Protein AF-A0A1X0QFI2-F1 (afdb_monomer_lite)

Sequence (125 aa):
MKRKCRFQIPFNIKCKNCKDVLPEGKRIYCFKHTSKETFHGLKIFILSIRCYGCGFYYKLITDPQFEEYKPLRGCNKVLLNLEEVLSESEISITSAKIATRIDIKIVKKAFKENKTIQQINREFL

pLDDT: mean 78.77, std 20.89, range [36.16, 97.19]

Structure (mmCIF, N/CA/C/O backbone):
data_AF-A0A1X0QFI2-F1
#
_entry.id   AF-A0A1X0QFI2-F1
#
loop_
_atom_site.group_PDB
_atom_site.id
_atom_site.type_symbol
_atom_site.label_atom_id
_atom_site.label_alt_id
_atom_site.label_comp_id
_atom_site.label_asym_id
_atom_site.label_entity_id
_atom_site.label_seq_id
_atom_site.pdbx_PDB_ins_code
_atom_site.Cartn_x
_atom_site.Cartn_y
_atom_site.Cartn_z
_atom_site.occupancy
_atom_site.B_iso_or_equiv
_atom_site.auth_seq_id
_atom_site.auth_comp_id
_atom_site.auth_asym_id
_atom_site.auth_atom_id
_atom_site.pdbx_PDB_model_num
ATOM 1 N N . MET A 1 1 ? -16.225 -6.487 5.732 1.00 74.31 1 MET A N 1
ATOM 2 C CA . MET A 1 1 ? -16.969 -6.360 4.453 1.00 74.31 1 MET A CA 1
ATOM 3 C C . MET A 1 1 ? -16.050 -5.799 3.370 1.00 74.31 1 MET A C 1
ATOM 5 O O . MET A 1 1 ? -15.308 -4.867 3.660 1.00 74.31 1 MET A O 1
ATOM 9 N N . LYS A 1 2 ? -16.052 -6.376 2.160 1.00 86.38 2 LYS A N 1
ATOM 10 C CA . LYS A 1 2 ? -15.248 -5.915 1.012 1.00 86.38 2 LYS A CA 1
ATOM 11 C C . LYS A 1 2 ? -16.118 -5.012 0.132 1.00 86.38 2 LYS A C 1
ATOM 13 O O . LYS A 1 2 ? -17.171 -5.451 -0.311 1.00 86.38 2 LYS A O 1
ATOM 18 N N . ARG A 1 3 ? -15.708 -3.764 -0.104 1.00 95.06 3 ARG A N 1
ATOM 19 C CA . ARG A 1 3 ? -16.440 -2.790 -0.936 1.00 95.06 3 ARG A CA 1
ATOM 20 C C . ARG A 1 3 ? -15.551 -2.292 -2.073 1.00 95.06 3 ARG A C 1
ATOM 22 O O . ARG A 1 3 ? -14.358 -2.084 -1.867 1.00 95.06 3 ARG A O 1
ATOM 29 N N . LYS A 1 4 ? -16.109 -2.109 -3.270 1.00 96.50 4 LYS A N 1
ATOM 30 C CA . LYS A 1 4 ? -15.400 -1.497 -4.405 1.00 96.50 4 LYS A CA 1
ATOM 31 C C . LYS A 1 4 ? -15.403 0.022 -4.226 1.00 96.50 4 LYS A C 1
ATOM 33 O O . LYS A 1 4 ? -16.442 0.588 -3.903 1.00 96.50 4 LYS A O 1
ATOM 38 N N . CYS A 1 5 ? -14.266 0.676 -4.425 1.00 96.75 5 CYS A N 1
ATOM 39 C CA . CYS A 1 5 ? -14.156 2.133 -4.364 1.00 96.75 5 CYS A CA 1
ATOM 40 C C . CYS A 1 5 ? -13.187 2.657 -5.426 1.00 96.75 5 CYS A C 1
ATOM 42 O O . CYS A 1 5 ? -12.357 1.909 -5.948 1.00 96.75 5 CYS A O 1
ATOM 44 N N . ARG A 1 6 ? -13.315 3.945 -5.754 1.00 96.81 6 ARG A N 1
ATOM 45 C CA . ARG A 1 6 ? -12.350 4.673 -6.581 1.00 96.81 6 ARG A CA 1
ATOM 46 C C . ARG A 1 6 ? -11.348 5.346 -5.645 1.00 96.81 6 ARG A C 1
ATOM 48 O O . ARG A 1 6 ? -11.761 6.015 -4.705 1.00 96.81 6 ARG A O 1
ATOM 55 N N . PHE A 1 7 ? -10.062 5.111 -5.863 1.00 95.94 7 PHE A N 1
ATOM 56 C CA . PHE A 1 7 ? -8.980 5.545 -4.981 1.00 95.94 7 PHE A CA 1
ATOM 57 C C . PHE A 1 7 ? -7.866 6.184 -5.808 1.00 95.94 7 PHE A C 1
ATOM 59 O O . PHE A 1 7 ? -7.559 5.712 -6.904 1.00 95.94 7 PHE A O 1
ATOM 66 N N . GLN A 1 8 ? -7.296 7.268 -5.294 1.00 96.94 8 GLN A N 1
ATOM 67 C CA . GLN A 1 8 ? -6.124 7.923 -5.863 1.00 96.94 8 GLN A CA 1
ATOM 68 C C . GLN A 1 8 ? -4.881 7.386 -5.159 1.00 96.94 8 GLN A C 1
ATOM 70 O O . GLN A 1 8 ? -4.844 7.338 -3.934 1.00 96.94 8 GLN A O 1
ATOM 75 N N . ILE A 1 9 ? -3.888 6.952 -5.931 1.00 94.94 9 ILE A N 1
ATOM 76 C CA . ILE A 1 9 ? -2.647 6.415 -5.376 1.00 94.94 9 ILE A CA 1
ATOM 77 C C . ILE A 1 9 ? -1.848 7.532 -4.681 1.00 94.94 9 ILE A C 1
ATOM 79 O O . ILE A 1 9 ? -1.594 8.547 -5.329 1.00 94.94 9 ILE A O 1
ATOM 83 N N . PRO A 1 10 ? -1.440 7.350 -3.409 1.00 94.12 10 PRO A N 1
ATOM 84 C CA . PRO A 1 10 ? -0.771 8.393 -2.627 1.00 94.12 10 PRO A CA 1
ATOM 85 C C . PRO A 1 10 ? 0.750 8.475 -2.826 1.00 94.12 10 PRO A C 1
ATOM 87 O O . PRO A 1 10 ? 1.352 9.430 -2.372 1.00 94.12 10 PRO A O 1
ATOM 90 N N . PHE A 1 11 ? 1.391 7.473 -3.431 1.00 94.31 11 PHE A N 1
ATOM 91 C CA . PHE A 1 11 ? 2.834 7.470 -3.718 1.00 94.31 11 PHE A CA 1
ATOM 92 C C . PHE A 1 11 ? 3.146 6.478 -4.836 1.00 94.31 11 PHE A C 1
ATOM 94 O O . PHE A 1 11 ? 2.353 5.573 -5.093 1.00 94.31 11 PHE A O 1
ATOM 101 N N . ASN A 1 12 ? 4.314 6.574 -5.471 1.00 93.75 12 ASN A N 1
ATOM 102 C CA . ASN A 1 12 ? 4.687 5.628 -6.525 1.00 93.75 12 ASN A CA 1
ATOM 103 C C . ASN A 1 12 ? 4.876 4.209 -5.964 1.00 93.75 12 ASN A C 1
ATOM 105 O O . ASN A 1 12 ? 5.670 3.970 -5.050 1.00 93.75 12 ASN A O 1
ATOM 109 N N . ILE A 1 13 ? 4.145 3.248 -6.530 1.00 93.81 13 ILE A N 1
ATOM 110 C CA . ILE A 1 13 ? 4.136 1.854 -6.080 1.00 93.81 13 ILE A CA 1
ATOM 111 C C . ILE A 1 13 ? 4.861 0.993 -7.104 1.00 93.81 13 ILE A C 1
ATOM 113 O O . ILE A 1 13 ? 4.408 0.877 -8.237 1.00 93.81 13 ILE A O 1
ATOM 117 N N . LYS A 1 14 ? 5.918 0.293 -6.695 1.00 94.88 14 LYS A N 1
ATOM 118 C CA . LYS A 1 14 ? 6.576 -0.722 -7.526 1.00 94.88 14 LYS A CA 1
ATOM 119 C C . LYS A 1 14 ? 6.082 -2.118 -7.172 1.00 94.88 14 LYS A C 1
ATOM 121 O O . LYS A 1 14 ? 6.129 -2.535 -6.011 1.00 94.88 14 LYS A O 1
ATOM 126 N N . CYS A 1 15 ? 5.613 -2.860 -8.172 1.00 94.94 15 CYS A N 1
ATOM 127 C CA . CYS A 1 15 ? 5.170 -4.238 -8.003 1.00 94.94 15 CYS A CA 1
ATOM 128 C C . CYS A 1 15 ? 6.367 -5.157 -7.728 1.00 94.94 15 CYS A C 1
ATOM 130 O O . CYS A 1 15 ? 7.343 -5.145 -8.475 1.00 94.94 15 CYS A O 1
ATOM 132 N N . LYS A 1 16 ? 6.283 -6.013 -6.699 1.00 94.50 16 LYS A N 1
ATOM 133 C CA . LYS A 1 16 ? 7.343 -7.004 -6.430 1.00 94.50 16 LYS A CA 1
ATOM 134 C C . LYS A 1 16 ? 7.394 -8.130 -7.471 1.00 94.50 16 LYS A C 1
ATOM 136 O O . LYS A 1 16 ? 8.434 -8.756 -7.607 1.00 94.50 16 LYS A O 1
ATOM 141 N N . ASN A 1 17 ? 6.296 -8.373 -8.193 1.00 94.38 17 ASN A N 1
ATOM 142 C CA . ASN A 1 17 ? 6.178 -9.477 -9.147 1.00 94.38 17 ASN A CA 1
ATOM 143 C C . ASN A 1 17 ? 6.709 -9.111 -10.547 1.00 94.38 17 ASN A C 1
ATOM 145 O O . ASN A 1 17 ? 7.664 -9.710 -11.018 1.00 94.38 17 ASN A O 1
ATOM 149 N N . CYS A 1 18 ? 6.127 -8.097 -11.200 1.00 94.00 18 CYS A N 1
ATOM 150 C CA . CYS A 1 18 ? 6.496 -7.689 -12.570 1.00 94.00 18 CYS A CA 1
ATOM 151 C C . CYS A 1 18 ? 7.396 -6.451 -12.642 1.00 94.00 18 CYS A C 1
ATOM 153 O O . CYS A 1 18 ? 7.802 -6.067 -13.729 1.00 94.00 18 CYS A O 1
ATOM 155 N N . LYS A 1 19 ? 7.717 -5.821 -11.504 1.00 92.50 19 LYS A N 1
ATOM 156 C CA . LYS A 1 19 ? 8.521 -4.586 -11.419 1.00 92.50 19 LYS A CA 1
ATOM 157 C C . LYS A 1 19 ? 7.890 -3.342 -12.060 1.00 92.50 19 LYS A C 1
ATOM 159 O O . LYS A 1 19 ? 8.504 -2.281 -11.964 1.00 92.50 19 LYS A O 1
ATOM 164 N N . ASP A 1 20 ? 6.666 -3.436 -12.583 1.00 92.75 20 ASP A N 1
ATOM 165 C CA . ASP A 1 20 ? 5.881 -2.280 -13.023 1.00 92.75 20 ASP A CA 1
ATOM 166 C C . ASP A 1 20 ? 5.687 -1.265 -11.901 1.00 92.75 20 ASP A C 1
ATOM 168 O O . ASP A 1 20 ? 5.470 -1.626 -10.735 1.00 92.75 20 ASP A O 1
ATOM 172 N N . VAL A 1 21 ? 5.701 0.010 -12.282 1.00 92.75 21 VAL A N 1
ATOM 173 C CA . VAL A 1 21 ? 5.444 1.131 -11.384 1.00 92.75 21 VAL A CA 1
ATOM 174 C C . VAL A 1 21 ? 4.051 1.688 -11.652 1.00 92.75 21 VAL A C 1
ATOM 176 O O . VAL A 1 21 ? 3.705 2.041 -12.777 1.00 92.75 21 VAL A O 1
ATOM 179 N N . LEU A 1 22 ? 3.237 1.771 -10.602 1.00 93.69 22 LEU A N 1
ATOM 180 C CA . LEU A 1 22 ? 2.004 2.538 -10.608 1.00 93.69 22 LEU A CA 1
ATOM 181 C C . LEU A 1 22 ? 2.317 3.949 -10.089 1.00 93.69 22 LEU A C 1
ATOM 183 O O . LEU A 1 22 ? 2.720 4.064 -8.928 1.00 93.69 22 LEU A O 1
ATOM 187 N N . PRO A 1 23 ? 2.157 4.997 -10.917 1.00 93.25 23 PRO A N 1
ATOM 188 C CA . PRO A 1 23 ? 2.508 6.349 -10.516 1.00 93.25 23 PRO A CA 1
ATOM 189 C C . PRO A 1 23 ? 1.534 6.902 -9.475 1.00 93.25 23 PRO A C 1
ATOM 191 O O . PRO A 1 23 ? 0.352 6.533 -9.434 1.00 93.25 23 PRO A O 1
ATOM 194 N N . GLU A 1 24 ? 2.049 7.816 -8.663 1.00 94.38 24 GLU A N 1
ATOM 195 C CA . GLU A 1 24 ? 1.273 8.659 -7.764 1.00 94.38 24 GLU A CA 1
ATOM 196 C C . GLU A 1 24 ? 0.193 9.448 -8.521 1.00 94.38 24 GLU A C 1
ATOM 198 O O . GLU A 1 24 ? 0.295 9.715 -9.718 1.00 94.38 24 GLU A O 1
ATOM 203 N N . GLY A 1 25 ? -0.914 9.757 -7.846 1.00 94.00 25 GLY A N 1
ATOM 204 C CA . GLY A 1 25 ? -2.007 10.546 -8.415 1.00 94.00 25 GLY A CA 1
ATOM 205 C C . GLY A 1 25 ? -2.927 9.772 -9.363 1.00 94.00 25 GLY A C 1
ATOM 206 O O . GLY A 1 25 ? -4.039 10.221 -9.660 1.00 94.00 25 GLY A O 1
ATOM 207 N N . LYS A 1 26 ? -2.549 8.561 -9.792 1.00 95.00 26 LYS A N 1
ATOM 208 C CA . LYS A 1 26 ? -3.399 7.740 -10.660 1.00 95.00 26 LYS A CA 1
ATOM 209 C C . LYS A 1 26 ? -4.670 7.297 -9.931 1.00 95.00 26 LYS A C 1
ATOM 211 O O . LYS A 1 26 ? -4.621 6.693 -8.859 1.00 95.00 26 LYS A O 1
ATOM 216 N N . ARG A 1 27 ? -5.831 7.567 -10.538 1.00 96.44 27 ARG A N 1
ATOM 217 C CA . ARG A 1 27 ? -7.147 7.152 -10.024 1.00 96.44 27 ARG A CA 1
ATOM 218 C C . ARG A 1 27 ? -7.511 5.768 -10.537 1.00 96.44 27 ARG A C 1
ATOM 220 O O . ARG A 1 27 ? -7.645 5.565 -11.740 1.00 96.44 27 ARG A O 1
ATOM 227 N N . ILE A 1 28 ? -7.728 4.834 -9.620 1.00 95.81 28 ILE A N 1
ATOM 228 C CA . ILE A 1 28 ? -7.993 3.430 -9.930 1.00 95.81 28 ILE A CA 1
ATOM 229 C C . ILE A 1 28 ? -9.209 2.902 -9.171 1.00 95.81 28 ILE A C 1
ATOM 231 O O . ILE A 1 28 ? -9.620 3.452 -8.150 1.00 95.81 28 ILE A O 1
ATOM 235 N N . TYR A 1 29 ? -9.774 1.798 -9.652 1.00 96.31 29 TYR A N 1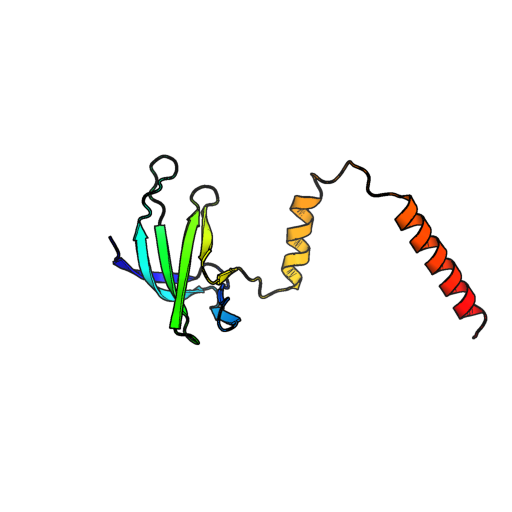
ATOM 236 C CA . TYR A 1 29 ? -10.719 1.016 -8.862 1.00 96.31 29 TYR A CA 1
ATOM 237 C C . TYR A 1 29 ? -9.959 0.031 -7.977 1.00 96.31 29 TYR A C 1
ATOM 239 O O . TYR A 1 29 ? -9.114 -0.723 -8.457 1.00 96.31 29 TYR A O 1
ATOM 247 N N . CYS A 1 30 ? -10.300 -0.007 -6.694 1.00 96.44 30 CYS A N 1
ATOM 248 C CA . CYS A 1 30 ? -9.737 -0.950 -5.737 1.00 96.44 30 CYS A CA 1
ATOM 249 C C . CYS A 1 30 ? -10.824 -1.554 -4.846 1.00 96.44 30 CYS A C 1
ATOM 251 O O . CYS A 1 30 ? -11.978 -1.113 -4.831 1.00 96.44 30 CYS A O 1
ATOM 253 N N . PHE A 1 31 ? -10.444 -2.573 -4.078 1.00 97.19 31 PHE A N 1
ATOM 254 C CA . PHE A 1 31 ? -11.306 -3.145 -3.053 1.00 97.19 31 PHE A CA 1
ATOM 255 C C . PHE A 1 31 ? -10.854 -2.704 -1.668 1.00 97.19 31 PHE A C 1
ATOM 257 O O . PHE A 1 31 ? -9.739 -3.010 -1.255 1.00 97.19 31 PHE A O 1
ATOM 264 N N . LYS A 1 32 ? -11.744 -2.042 -0.937 1.00 96.25 32 LYS A N 1
ATOM 265 C CA . LYS A 1 32 ? -11.564 -1.665 0.460 1.00 96.25 32 LYS A CA 1
ATOM 266 C C . LYS A 1 32 ? -12.092 -2.762 1.374 1.00 96.25 32 LYS A C 1
ATOM 268 O O . LYS A 1 32 ? -13.222 -3.227 1.219 1.00 96.25 32 LYS A O 1
ATOM 273 N N . HIS A 1 33 ? -11.275 -3.154 2.336 1.00 95.69 33 HIS A N 1
ATOM 274 C CA . HIS A 1 33 ? -11.600 -4.082 3.407 1.00 95.69 33 HIS A CA 1
ATOM 275 C C . HIS A 1 33 ? -11.313 -3.404 4.750 1.00 95.69 33 HIS A C 1
ATOM 277 O O . HIS A 1 33 ? -10.335 -2.677 4.877 1.00 95.69 33 HIS A O 1
ATOM 283 N N . THR A 1 34 ? -12.165 -3.611 5.747 1.00 95.50 34 THR A N 1
ATOM 284 C CA . THR A 1 34 ? -11.902 -3.151 7.119 1.00 95.50 34 THR A CA 1
ATOM 285 C C . THR A 1 34 ? -11.118 -4.233 7.845 1.00 95.50 34 THR A C 1
ATOM 287 O O . THR A 1 34 ? -11.576 -5.375 7.864 1.00 95.50 34 THR A O 1
ATOM 290 N N . SER A 1 35 ? -9.952 -3.885 8.392 1.00 94.12 35 SER A N 1
ATOM 291 C CA . SER A 1 35 ? -9.163 -4.787 9.235 1.00 94.12 35 SER A CA 1
ATOM 292 C C . SER A 1 35 ? -9.939 -5.157 10.503 1.00 94.12 35 SER A C 1
ATOM 294 O O . SER A 1 35 ? -10.857 -4.443 10.908 1.00 94.12 35 SER A O 1
ATOM 296 N N . LYS A 1 36 ? -9.574 -6.283 11.124 1.00 92.38 36 LYS A N 1
ATOM 297 C CA . LYS A 1 36 ? -10.058 -6.632 12.470 1.00 92.38 36 LYS A CA 1
ATOM 298 C C . LYS A 1 36 ? -9.403 -5.757 13.539 1.00 92.38 36 LYS A C 1
ATOM 300 O O . LYS A 1 36 ? -10.010 -5.498 14.569 1.00 92.38 36 LYS A O 1
ATOM 305 N N . GLU A 1 37 ? -8.178 -5.319 13.273 1.00 91.44 37 GLU A N 1
ATOM 306 C CA . GLU A 1 37 ? -7.411 -4.461 14.164 1.00 91.44 37 GLU A CA 1
ATOM 307 C C . GLU A 1 37 ? -7.910 -3.018 14.091 1.00 91.44 37 GLU A C 1
ATOM 309 O O . GLU A 1 37 ? -8.267 -2.499 13.025 1.00 91.44 37 GLU A O 1
ATOM 314 N N . THR A 1 38 ? -7.908 -2.369 15.249 1.00 94.12 38 THR A N 1
ATOM 315 C CA . THR A 1 38 ? -8.264 -0.964 15.412 1.00 94.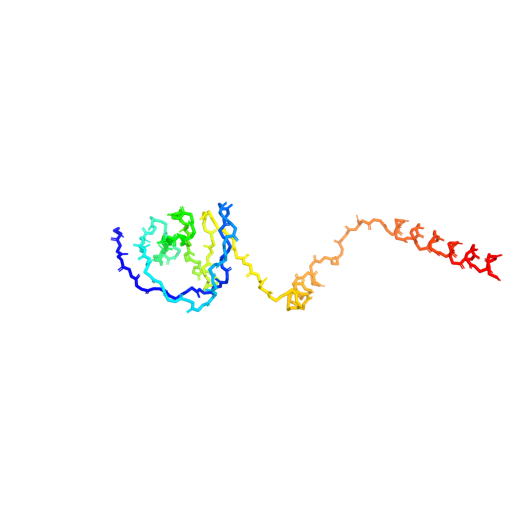12 38 THR A CA 1
ATOM 316 C C . THR A 1 38 ? -7.150 -0.243 16.142 1.00 94.12 38 THR A C 1
ATOM 318 O O . THR A 1 38 ? -6.590 -0.781 17.094 1.00 94.12 38 THR A O 1
ATOM 321 N N . PHE A 1 39 ? -6.880 0.993 15.748 1.00 93.31 39 PHE A N 1
ATOM 322 C CA . PHE A 1 39 ? -5.922 1.858 16.426 1.00 93.31 39 PHE A CA 1
ATOM 323 C C . PHE A 1 39 ? -6.686 2.866 17.282 1.00 93.31 39 PHE A C 1
ATOM 325 O O . PHE A 1 39 ? -7.377 3.715 16.729 1.00 93.31 39 PHE A O 1
ATOM 332 N N . HIS A 1 40 ? -6.634 2.744 18.611 1.00 93.94 40 HIS A N 1
ATOM 333 C CA . HIS A 1 40 ? -7.399 3.598 19.538 1.00 93.94 40 HIS A CA 1
ATOM 334 C C . HIS A 1 40 ? -8.892 3.746 19.156 1.00 93.94 40 HIS A C 1
ATOM 336 O O . HIS A 1 40 ? -9.461 4.832 19.196 1.00 93.94 40 HIS A O 1
ATOM 342 N N . GLY A 1 41 ? -9.528 2.650 18.720 1.00 92.38 41 GLY A N 1
ATOM 343 C CA . GLY A 1 41 ? -10.927 2.637 18.262 1.00 92.38 41 GLY A CA 1
ATOM 344 C C . GLY A 1 41 ? -11.148 3.080 16.806 1.00 92.38 41 GL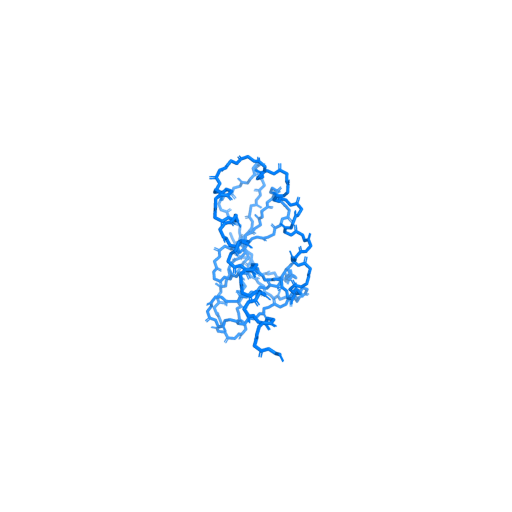Y A C 1
ATOM 345 O O . GLY A 1 41 ? -12.236 2.877 16.261 1.00 92.38 41 GLY A O 1
ATOM 346 N N . LEU A 1 42 ? -10.125 3.605 16.127 1.00 93.56 42 LEU A N 1
ATOM 347 C CA . LEU A 1 42 ? -10.171 3.935 14.703 1.00 93.56 42 LEU A CA 1
ATOM 348 C C . LEU A 1 42 ? -10.041 2.673 13.845 1.00 93.56 42 LEU A C 1
ATOM 350 O O . LEU A 1 42 ? -9.195 1.804 14.073 1.00 93.56 42 LEU A O 1
ATOM 354 N N . LYS A 1 43 ? -10.883 2.585 12.813 1.00 93.88 43 LYS A N 1
ATOM 355 C CA . LYS A 1 43 ? -10.906 1.456 11.877 1.00 93.88 43 LYS A CA 1
ATOM 356 C C . LYS A 1 43 ? -9.735 1.550 10.908 1.00 93.88 43 LYS A C 1
ATOM 358 O O . LYS A 1 43 ? -9.660 2.491 10.122 1.00 93.88 43 LYS A O 1
ATOM 363 N N . ILE A 1 44 ? -8.894 0.522 10.889 1.00 96.19 44 ILE A N 1
ATOM 364 C CA . ILE A 1 44 ? -7.820 0.399 9.906 1.00 96.19 44 ILE A CA 1
ATOM 365 C C . ILE A 1 44 ? -8.387 -0.189 8.612 1.00 96.19 44 ILE A C 1
ATOM 367 O O . ILE A 1 44 ? -9.134 -1.175 8.620 1.00 96.19 44 ILE A O 1
ATOM 371 N N . PHE A 1 45 ? -8.041 0.408 7.473 1.00 95.50 45 PHE A N 1
ATOM 372 C CA . PHE A 1 45 ? -8.485 -0.065 6.167 1.00 95.50 45 PHE A CA 1
ATOM 373 C C . PHE A 1 45 ? -7.353 -0.741 5.405 1.00 95.50 45 PHE A C 1
ATOM 375 O O . PHE A 1 45 ? -6.213 -0.295 5.416 1.00 95.50 45 PHE A O 1
ATOM 382 N N . ILE A 1 46 ? -7.704 -1.815 4.705 1.00 96.25 46 ILE A N 1
ATOM 383 C CA . ILE A 1 46 ? -6.838 -2.538 3.785 1.00 96.25 46 ILE A CA 1
ATOM 384 C C . ILE A 1 46 ? -7.385 -2.333 2.374 1.00 96.25 46 ILE A C 1
ATOM 386 O O . ILE A 1 46 ? -8.528 -2.694 2.077 1.00 96.25 46 ILE A O 1
ATOM 390 N N . LEU A 1 47 ? -6.570 -1.775 1.488 1.00 96.69 47 LEU A N 1
ATOM 391 C CA . LEU A 1 47 ? -6.897 -1.552 0.085 1.00 96.69 47 LEU A CA 1
ATOM 392 C C . LEU A 1 47 ? -6.202 -2.609 -0.767 1.00 96.69 47 LEU A C 1
ATOM 394 O O . LEU A 1 47 ? -4.986 -2.742 -0.726 1.00 96.69 47 LEU A O 1
ATOM 398 N N . SER A 1 48 ? -6.968 -3.374 -1.542 1.00 96.88 48 SER A N 1
ATOM 399 C CA . SER A 1 48 ? -6.437 -4.338 -2.511 1.00 96.88 48 SER A CA 1
ATOM 400 C C . SER A 1 48 ? -6.490 -3.745 -3.913 1.00 96.88 48 SER A C 1
ATOM 402 O O . SER A 1 48 ? -7.575 -3.442 -4.422 1.00 96.88 48 SER A O 1
ATOM 404 N N . ILE A 1 49 ? -5.324 -3.612 -4.534 1.00 96.12 49 ILE A N 1
ATOM 405 C CA . ILE A 1 49 ? -5.123 -2.974 -5.833 1.00 96.12 49 ILE A CA 1
ATOM 406 C C . ILE A 1 49 ? -4.615 -4.021 -6.820 1.00 96.12 49 ILE A C 1
ATOM 408 O O . ILE A 1 49 ? -3.693 -4.773 -6.511 1.00 96.12 49 ILE A O 1
ATOM 412 N N . ARG A 1 50 ? -5.223 -4.070 -8.009 1.00 95.62 50 ARG A N 1
ATOM 413 C CA . ARG A 1 50 ? -4.801 -4.962 -9.092 1.00 95.62 50 ARG A CA 1
ATOM 414 C C . ARG A 1 50 ? -3.657 -4.321 -9.876 1.00 95.62 50 ARG A C 1
ATOM 416 O O . ARG A 1 50 ? -3.790 -3.193 -10.340 1.00 95.62 50 ARG A O 1
ATOM 423 N N . CYS A 1 51 ? -2.565 -5.053 -10.062 1.00 95.44 51 CYS A N 1
ATOM 424 C CA . CYS A 1 51 ? -1.490 -4.665 -10.968 1.00 95.44 51 CYS A CA 1
ATOM 425 C C . CYS A 1 51 ? -1.936 -4.787 -12.435 1.00 95.44 51 CYS A C 1
ATOM 427 O O . CYS A 1 51 ? -2.564 -5.780 -12.804 1.00 95.44 51 CYS A O 1
ATOM 429 N N . TYR A 1 52 ? -1.593 -3.799 -13.267 1.00 92.44 52 TYR A N 1
ATOM 430 C CA . TYR A 1 52 ? -1.949 -3.801 -14.688 1.00 92.44 52 TYR A CA 1
ATOM 431 C C . TYR A 1 52 ? -1.116 -4.789 -15.517 1.00 92.44 52 TYR A C 1
ATOM 433 O O . TYR A 1 52 ? -1.699 -5.439 -16.375 1.00 92.44 52 TYR A O 1
ATOM 441 N N . GLY A 1 53 ? 0.183 -4.967 -15.235 1.00 93.25 53 GLY A N 1
ATOM 442 C CA . GLY A 1 53 ? 1.019 -5.908 -15.990 1.00 93.25 53 GLY A CA 1
ATOM 443 C C . GLY A 1 53 ? 0.775 -7.371 -15.634 1.00 93.25 53 GLY A C 1
ATOM 444 O O . GLY A 1 53 ? 0.424 -8.169 -16.491 1.00 93.25 53 GLY A O 1
ATOM 445 N N . CYS A 1 54 ? 0.914 -7.745 -14.357 1.00 94.81 54 CYS A N 1
ATOM 446 C CA . CYS A 1 54 ? 0.811 -9.158 -13.948 1.00 94.81 54 CYS A CA 1
ATOM 447 C C . CYS A 1 54 ? -0.546 -9.587 -13.369 1.00 94.81 54 CYS A C 1
ATOM 449 O O . CYS A 1 54 ? -0.705 -10.741 -12.982 1.00 94.81 54 CYS A O 1
ATOM 451 N N . GLY A 1 55 ? -1.508 -8.674 -13.198 1.00 94.69 55 GLY A N 1
ATOM 452 C CA . GLY A 1 55 ? -2.810 -8.992 -12.594 1.00 94.69 55 GLY A CA 1
ATOM 453 C C . GLY A 1 55 ? -2.788 -9.318 -11.091 1.00 94.69 55 GLY A C 1
ATOM 454 O O . GLY A 1 55 ? -3.853 -9.485 -10.496 1.00 94.69 55 GLY A O 1
ATOM 455 N N . PHE A 1 56 ? -1.613 -9.372 -10.454 1.00 94.94 56 PHE A N 1
ATOM 456 C CA . PHE A 1 56 ? -1.469 -9.652 -9.025 1.00 94.94 56 PHE A CA 1
ATOM 457 C C . PHE A 1 56 ? -2.104 -8.553 -8.160 1.00 94.94 56 PHE A C 1
ATOM 459 O O . PHE A 1 56 ? -1.983 -7.362 -8.458 1.00 94.94 56 PHE A O 1
ATOM 466 N N . TYR A 1 57 ? -2.743 -8.946 -7.055 1.00 95.12 57 TYR A N 1
ATOM 467 C CA . TYR A 1 57 ? -3.308 -8.011 -6.084 1.00 95.12 57 TYR A CA 1
ATOM 468 C C . TYR A 1 57 ? -2.309 -7.699 -4.970 1.00 95.12 57 TYR A C 1
ATOM 470 O O . TYR A 1 57 ? -2.064 -8.535 -4.099 1.00 95.12 57 TYR A O 1
ATOM 478 N N . TYR A 1 58 ? -1.788 -6.475 -4.944 1.00 94.75 58 TYR A N 1
ATOM 479 C CA . TYR A 1 58 ? -1.038 -5.972 -3.795 1.00 94.75 58 TYR A CA 1
ATOM 480 C C . TYR A 1 58 ? -1.956 -5.228 -2.821 1.00 94.75 58 TYR A C 1
ATOM 482 O O . TYR A 1 58 ? -3.044 -4.769 -3.183 1.00 94.75 58 TYR A O 1
ATOM 490 N N . LYS A 1 59 ? -1.537 -5.172 -1.553 1.00 96.19 59 LYS A N 1
ATOM 491 C CA . LYS A 1 59 ? -2.332 -4.619 -0.451 1.00 96.19 59 LYS A CA 1
ATOM 492 C C . LYS A 1 59 ? -1.632 -3.426 0.183 1.00 96.19 59 LYS A C 1
ATOM 494 O O . LYS A 1 59 ? -0.448 -3.527 0.501 1.00 96.19 59 LYS A O 1
ATOM 499 N N . LEU A 1 60 ? -2.386 -2.357 0.412 1.00 95.94 60 LEU A N 1
ATOM 500 C CA . LEU A 1 60 ? -1.999 -1.219 1.243 1.00 95.94 60 LEU A CA 1
ATOM 501 C C . LEU A 1 60 ? -2.810 -1.241 2.536 1.00 95.94 60 LEU A C 1
ATOM 503 O O . LEU A 1 60 ? -3.962 -1.676 2.519 1.00 95.94 60 LEU A O 1
ATOM 507 N N . ILE A 1 61 ? -2.224 -0.765 3.625 1.00 96.25 61 ILE A N 1
ATOM 508 C CA . ILE A 1 61 ? -2.887 -0.568 4.913 1.00 96.25 61 ILE A CA 1
ATOM 509 C C . ILE A 1 61 ? -2.844 0.917 5.281 1.00 96.25 61 ILE A C 1
ATOM 511 O O . ILE A 1 61 ? -1.923 1.619 4.874 1.00 96.25 61 ILE A O 1
ATOM 515 N N . THR A 1 62 ? -3.866 1.414 5.970 1.00 96.06 62 THR A N 1
ATOM 516 C CA . THR A 1 62 ? -3.878 2.779 6.516 1.00 96.06 62 THR A CA 1
ATOM 517 C C . THR A 1 62 ? -3.172 2.801 7.869 1.00 96.06 62 THR A C 1
ATOM 519 O O . THR A 1 62 ? -3.549 2.028 8.748 1.00 96.06 62 THR A O 1
ATOM 522 N N . ASP A 1 63 ? -2.217 3.708 8.057 1.00 94.56 63 ASP A N 1
ATOM 523 C CA . ASP A 1 63 ? -1.506 3.935 9.313 1.00 94.56 63 ASP A CA 1
ATOM 524 C C . ASP A 1 63 ? -1.990 5.231 9.975 1.00 94.56 63 ASP A C 1
ATOM 526 O O . ASP A 1 63 ? -1.497 6.312 9.658 1.00 94.56 63 ASP A O 1
ATOM 530 N N . PRO A 1 64 ? -2.938 5.148 10.921 1.00 94.81 64 PRO A N 1
ATOM 531 C CA . PRO A 1 64 ? -3.505 6.328 11.575 1.00 94.81 64 PRO A CA 1
ATOM 532 C C . PRO A 1 64 ? -2.509 7.098 12.452 1.00 94.81 64 PRO A C 1
ATOM 534 O O . PRO A 1 64 ? -2.756 8.256 12.746 1.00 94.81 64 PRO A O 1
ATOM 537 N N . GLN A 1 65 ? -1.392 6.487 12.860 1.00 93.56 65 GLN A N 1
ATOM 538 C CA . GLN A 1 65 ? -0.361 7.165 13.653 1.00 93.56 65 GLN A CA 1
ATOM 539 C C . GLN A 1 65 ? 0.442 8.196 12.844 1.00 93.56 65 GLN A C 1
ATOM 541 O O . GLN A 1 65 ? 0.874 9.196 13.402 1.00 93.56 65 GLN A O 1
ATOM 546 N N . PHE A 1 66 ? 0.665 7.933 11.553 1.00 92.06 66 PHE A N 1
ATOM 547 C CA . PHE A 1 66 ? 1.484 8.777 10.671 1.00 92.06 66 PHE A CA 1
ATOM 548 C C . PHE A 1 66 ? 0.664 9.415 9.549 1.00 92.06 66 PHE A C 1
ATOM 550 O O . PHE A 1 66 ? 1.236 10.015 8.653 1.00 92.06 66 PHE A O 1
ATOM 557 N N . GLU A 1 67 ? -0.659 9.232 9.561 1.00 91.94 67 GLU A N 1
ATOM 558 C CA . GLU A 1 67 ? -1.582 9.718 8.523 1.00 91.94 67 GLU A CA 1
ATOM 559 C C . GLU A 1 67 ? -1.252 9.231 7.096 1.00 91.94 67 GLU A C 1
ATOM 561 O O . GLU A 1 67 ? -1.726 9.770 6.098 1.00 91.94 67 GLU A O 1
ATOM 566 N N . GLU A 1 68 ? -0.489 8.143 6.986 1.00 93.12 68 GLU A N 1
ATOM 567 C CA . GLU A 1 68 ? 0.006 7.607 5.721 1.00 93.12 68 GLU A CA 1
ATOM 568 C C . GLU A 1 68 ? -0.625 6.252 5.373 1.00 93.12 68 GLU A C 1
ATOM 570 O O . GLU A 1 68 ? -1.231 5.564 6.196 1.00 93.12 68 GLU A O 1
ATOM 575 N N . TYR A 1 69 ? -0.457 5.830 4.119 1.00 95.00 69 TYR A N 1
ATOM 576 C CA . TYR A 1 69 ? -0.680 4.441 3.724 1.00 95.00 69 TYR A CA 1
ATOM 577 C C . TYR A 1 69 ? 0.655 3.697 3.685 1.00 95.00 69 TYR A C 1
ATOM 579 O O . TYR A 1 69 ? 1.628 4.209 3.136 1.00 95.00 69 TYR A O 1
ATOM 587 N N . LYS A 1 70 ? 0.697 2.451 4.161 1.00 94.81 70 LYS A N 1
ATOM 588 C CA . LYS A 1 70 ? 1.881 1.590 4.036 1.00 94.81 70 LYS A CA 1
ATOM 589 C C . LYS A 1 70 ? 1.637 0.382 3.137 1.00 94.81 70 LYS A C 1
ATOM 591 O O . LYS A 1 70 ? 0.528 -0.163 3.085 1.00 94.81 70 LYS A O 1
ATOM 596 N N . PRO A 1 71 ? 2.669 -0.081 2.412 1.00 94.81 71 PRO A N 1
ATOM 597 C CA . PRO A 1 71 ? 2.593 -1.329 1.672 1.00 94.81 71 PRO A CA 1
ATOM 598 C C . PRO A 1 71 ? 2.557 -2.516 2.640 1.00 94.81 71 PRO A C 1
ATOM 600 O O . PRO A 1 71 ? 3.509 -2.763 3.372 1.00 94.81 71 PRO A O 1
ATOM 603 N N . LEU A 1 72 ? 1.471 -3.291 2.610 1.00 93.44 72 LEU A N 1
ATOM 604 C CA . LEU A 1 72 ? 1.326 -4.496 3.431 1.00 93.44 72 LEU A CA 1
ATOM 605 C C . LEU A 1 72 ? 1.922 -5.724 2.731 1.00 93.44 72 LEU A C 1
ATOM 607 O O . LEU A 1 72 ? 2.651 -6.508 3.333 1.00 93.44 72 LEU A O 1
ATOM 611 N N . ARG A 1 73 ? 1.595 -5.936 1.446 1.00 93.12 73 ARG A N 1
ATOM 612 C CA . ARG A 1 73 ? 2.071 -7.109 0.688 1.00 93.12 73 ARG A CA 1
ATOM 613 C C . ARG A 1 73 ? 2.194 -6.830 -0.804 1.00 93.12 73 ARG A C 1
ATOM 615 O O . ARG A 1 73 ? 1.307 -6.229 -1.403 1.00 93.12 73 ARG A O 1
ATOM 622 N N . GLY A 1 74 ? 3.259 -7.363 -1.408 1.00 89.31 74 GLY A N 1
ATOM 623 C CA . GLY A 1 74 ? 3.418 -7.465 -2.866 1.00 89.31 74 GLY A CA 1
ATOM 624 C C . GLY A 1 74 ? 3.846 -6.184 -3.584 1.00 89.31 74 GLY A C 1
ATOM 625 O O . GLY A 1 74 ? 3.882 -6.164 -4.814 1.00 89.31 74 GLY A O 1
ATOM 626 N N . CYS A 1 75 ? 4.184 -5.132 -2.843 1.00 93.62 75 CYS A N 1
ATOM 627 C CA . CYS A 1 75 ? 4.622 -3.862 -3.406 1.00 93.62 75 CYS A CA 1
ATOM 628 C C . CYS A 1 75 ? 5.605 -3.128 -2.483 1.00 93.62 75 CYS A C 1
ATOM 630 O O . CYS A 1 75 ? 5.692 -3.461 -1.301 1.00 93.62 75 CYS A O 1
ATOM 632 N N . ASN A 1 76 ? 6.349 -2.173 -3.045 1.00 93.06 76 ASN A N 1
ATOM 633 C CA . ASN A 1 76 ? 7.220 -1.233 -2.333 1.00 93.06 76 ASN A CA 1
ATOM 634 C C . ASN A 1 76 ? 6.856 0.207 -2.734 1.00 93.06 76 ASN A C 1
ATOM 636 O O . ASN A 1 76 ? 6.499 0.438 -3.892 1.00 93.06 76 ASN A O 1
ATOM 640 N N . LYS A 1 77 ? 6.987 1.157 -1.800 1.00 93.06 77 LYS A N 1
ATOM 641 C CA . LYS A 1 77 ? 7.022 2.599 -2.102 1.00 93.06 77 LYS A CA 1
ATOM 642 C C . LYS A 1 77 ? 8.362 2.913 -2.771 1.00 93.06 77 LYS A C 1
ATOM 644 O O . LYS A 1 77 ? 9.386 2.382 -2.345 1.00 93.06 77 LYS A O 1
ATOM 649 N N . VAL A 1 78 ? 8.350 3.715 -3.829 1.00 90.31 78 VAL A N 1
ATOM 650 C CA . VAL A 1 78 ? 9.557 4.148 -4.546 1.00 90.31 78 VAL A CA 1
ATOM 651 C C . VAL A 1 78 ? 9.502 5.658 -4.738 1.00 90.31 78 VAL A C 1
ATOM 653 O O . VAL A 1 78 ? 8.438 6.214 -4.992 1.00 90.31 78 VAL A O 1
ATOM 656 N N . LEU A 1 79 ? 10.651 6.313 -4.623 1.00 84.94 79 LEU A N 1
ATOM 657 C CA . LEU A 1 79 ? 10.842 7.705 -5.019 1.00 84.94 79 LEU A CA 1
ATOM 658 C C . LEU A 1 79 ? 11.371 7.687 -6.457 1.00 84.94 79 LEU A C 1
ATOM 660 O O . LEU A 1 79 ? 12.326 6.966 -6.745 1.00 84.94 79 LEU A O 1
ATOM 664 N N . LEU A 1 80 ? 10.691 8.378 -7.376 1.00 72.75 80 LEU A N 1
ATOM 665 C CA . LEU A 1 80 ? 11.099 8.421 -8.788 1.00 72.75 80 LEU A CA 1
ATOM 666 C C . LEU A 1 80 ? 12.213 9.450 -9.030 1.00 72.75 80 LEU A C 1
ATOM 668 O O . LEU A 1 80 ? 12.977 9.289 -9.977 1.00 72.75 80 LEU A O 1
ATOM 672 N N . ASN A 1 81 ? 12.357 10.425 -8.129 1.00 70.75 81 ASN A N 1
ATOM 673 C CA . ASN A 1 81 ? 13.418 11.423 -8.148 1.00 70.75 81 ASN A CA 1
ATOM 674 C C . ASN A 1 81 ? 14.508 10.997 -7.164 1.00 70.75 81 ASN A C 1
ATOM 676 O O . ASN A 1 81 ? 14.315 11.052 -5.952 1.00 70.75 81 ASN A O 1
ATOM 680 N N . LEU A 1 82 ? 15.647 10.533 -7.680 1.00 56.06 82 LEU A N 1
ATOM 681 C CA . LEU A 1 82 ? 16.783 10.114 -6.851 1.00 56.06 82 LEU A CA 1
ATOM 682 C C . LEU A 1 82 ? 17.479 11.314 -6.175 1.00 56.06 82 LEU A C 1
ATOM 684 O O . LEU A 1 82 ? 18.137 11.143 -5.154 1.00 56.06 82 LEU A O 1
ATOM 688 N N . GLU A 1 83 ? 17.290 12.518 -6.720 1.00 58.53 83 GLU A N 1
ATOM 689 C CA . GLU A 1 83 ? 17.900 13.767 -6.246 1.00 58.53 83 GLU A CA 1
ATOM 690 C C . GLU A 1 83 ? 17.247 14.302 -4.956 1.00 58.53 83 GLU A C 1
ATOM 692 O O . GLU A 1 83 ? 17.950 14.808 -4.089 1.00 58.53 83 GLU A O 1
ATOM 697 N N . GLU A 1 84 ? 15.939 14.102 -4.754 1.00 52.88 84 GLU A N 1
ATOM 698 C CA . GLU A 1 84 ? 15.212 14.580 -3.557 1.00 52.88 84 GLU A CA 1
ATOM 699 C C . GLU A 1 84 ? 15.446 13.692 -2.317 1.00 52.88 84 GLU A C 1
ATOM 701 O O . GLU A 1 84 ? 15.389 14.150 -1.173 1.00 52.88 84 GLU A O 1
ATOM 706 N N . VAL A 1 85 ? 15.776 12.409 -2.517 1.00 54.56 85 VAL A N 1
ATOM 707 C CA . VAL A 1 85 ? 16.012 11.457 -1.410 1.00 54.56 85 VAL A CA 1
ATOM 708 C C . VAL A 1 85 ? 17.304 11.773 -0.658 1.00 54.56 85 VAL A C 1
ATOM 710 O O . VAL A 1 85 ? 17.398 11.533 0.549 1.00 54.56 85 VAL A O 1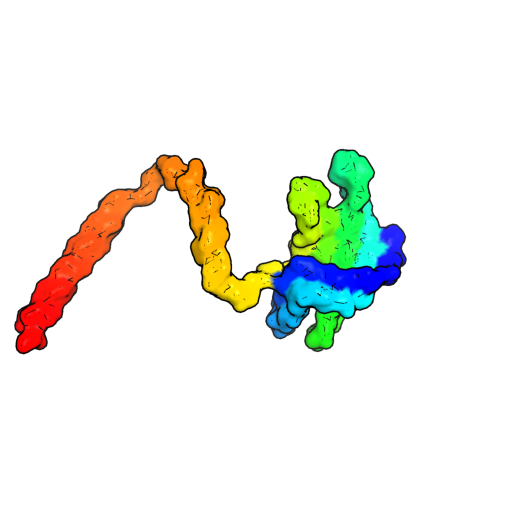
ATOM 713 N N . LEU A 1 86 ? 18.294 12.329 -1.361 1.00 52.81 86 LEU A N 1
ATOM 714 C CA . LEU A 1 86 ? 19.570 12.730 -0.773 1.00 52.81 86 LEU A CA 1
ATOM 715 C C . LEU A 1 86 ? 19.410 13.929 0.174 1.00 52.81 86 LEU A C 1
ATOM 717 O O . LEU A 1 86 ? 20.178 14.036 1.119 1.00 52.81 86 LEU A O 1
ATOM 721 N N . SER A 1 87 ? 18.379 14.766 0.008 1.00 47.19 87 SER A N 1
ATOM 722 C CA . SER A 1 87 ? 18.118 15.884 0.926 1.00 47.19 87 SER A CA 1
ATOM 723 C C . SER A 1 87 ? 17.311 15.506 2.173 1.00 47.19 87 SER A C 1
ATOM 725 O O . SER A 1 87 ? 17.561 16.046 3.247 1.00 47.19 87 SER A O 1
ATOM 727 N N . GLU A 1 88 ? 16.360 14.569 2.084 1.00 50.06 88 GLU A N 1
ATOM 728 C CA . GLU A 1 88 ? 15.485 14.244 3.228 1.00 50.06 88 GLU A CA 1
ATOM 729 C C . GLU A 1 88 ? 16.074 13.173 4.160 1.00 50.06 88 GLU A C 1
ATOM 731 O O . GLU A 1 88 ? 15.871 13.213 5.376 1.00 50.06 88 GLU A O 1
ATOM 736 N N . SER A 1 89 ? 16.852 12.227 3.621 1.00 46.59 89 SER A N 1
ATOM 737 C CA . SER A 1 89 ? 17.474 11.158 4.421 1.00 46.59 89 SER A CA 1
ATOM 738 C C . SER A 1 89 ? 18.679 11.618 5.254 1.00 46.59 89 SER A C 1
ATOM 740 O O . SER A 1 89 ? 19.100 10.909 6.172 1.00 46.59 89 SER A O 1
ATOM 742 N N . GLU A 1 90 ? 19.183 12.830 5.015 1.00 39.47 90 GLU A N 1
ATOM 743 C CA . GLU A 1 90 ? 20.230 13.450 5.831 1.00 39.47 90 GLU A CA 1
ATOM 744 C C . GLU A 1 90 ? 19.679 14.134 7.102 1.00 39.47 90 GLU A C 1
ATOM 746 O O . GLU A 1 90 ? 20.422 14.331 8.064 1.00 39.47 90 GLU A O 1
ATOM 751 N N . ILE A 1 91 ? 18.372 14.418 7.199 1.00 46.94 91 ILE A N 1
ATOM 752 C CA . ILE A 1 91 ? 17.825 15.270 8.279 1.00 46.94 91 ILE A CA 1
ATOM 753 C C . ILE A 1 91 ? 17.337 14.472 9.509 1.00 46.94 91 ILE A C 1
ATOM 755 O O . ILE A 1 91 ? 17.276 15.015 10.609 1.00 46.94 91 ILE A O 1
ATOM 759 N N . SER A 1 92 ? 17.090 13.160 9.406 1.00 39.75 92 SER A N 1
ATOM 760 C CA . SER A 1 92 ? 16.694 12.331 10.568 1.00 39.75 92 SER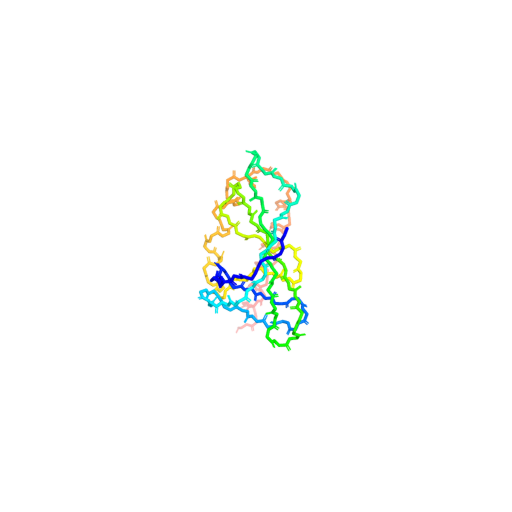 A CA 1
ATOM 761 C C . SER A 1 92 ? 17.785 11.388 11.095 1.00 39.75 92 SER A C 1
ATOM 763 O O . SER A 1 92 ? 17.563 10.663 12.064 1.00 39.75 92 SER A O 1
ATOM 765 N N . ILE A 1 93 ? 18.969 11.371 10.476 1.00 40.31 93 ILE A N 1
ATOM 766 C CA . ILE A 1 93 ? 20.130 10.583 10.939 1.00 40.31 93 ILE A CA 1
ATOM 767 C C . ILE A 1 93 ? 21.172 11.486 11.626 1.00 40.31 93 ILE A C 1
ATOM 769 O O . ILE A 1 93 ? 21.973 11.010 12.435 1.00 40.31 93 ILE A O 1
ATOM 773 N N . THR A 1 94 ? 21.115 12.798 11.389 1.00 40.66 94 THR A N 1
ATOM 774 C CA . THR A 1 94 ? 22.059 13.798 11.911 1.00 40.66 94 THR A CA 1
ATOM 775 C C . THR A 1 94 ? 21.902 14.111 13.402 1.00 40.66 94 THR A C 1
ATOM 777 O O . THR A 1 94 ? 22.854 14.593 14.007 1.00 40.66 94 THR A O 1
ATOM 780 N N . SER A 1 95 ? 20.786 13.756 14.046 1.00 43.12 95 SER A N 1
ATOM 781 C CA . SER A 1 95 ? 20.564 14.033 15.478 1.00 43.12 95 SER A CA 1
ATOM 782 C C . SER A 1 95 ? 20.626 12.810 16.411 1.00 43.12 95 SER A C 1
ATOM 784 O O . SER A 1 95 ? 20.585 12.992 17.625 1.00 43.12 95 SER A O 1
ATOM 786 N N . ALA A 1 96 ? 20.800 11.578 15.898 1.00 36.69 96 ALA A N 1
ATOM 787 C CA . ALA A 1 96 ? 20.800 10.355 16.730 1.00 36.69 96 ALA A CA 1
ATOM 788 C C . ALA A 1 96 ? 21.976 9.372 16.516 1.00 36.69 96 ALA A C 1
ATOM 790 O O . ALA A 1 96 ? 22.021 8.334 17.172 1.00 36.69 96 ALA A O 1
ATOM 791 N N . LYS A 1 97 ? 22.948 9.662 15.635 1.00 36.81 97 LYS A N 1
ATOM 792 C CA . LYS A 1 97 ? 24.171 8.835 15.455 1.00 36.81 97 LYS A CA 1
ATOM 793 C C . LYS A 1 97 ? 25.476 9.569 15.767 1.00 36.81 97 LYS A C 1
ATOM 795 O O . LYS A 1 97 ? 26.554 9.153 15.346 1.00 36.81 97 LYS A O 1
ATOM 800 N N . ILE A 1 98 ? 25.395 10.629 16.563 1.00 45.69 98 ILE A N 1
ATOM 801 C CA . ILE A 1 98 ? 26.528 11.063 17.376 1.00 45.69 98 ILE A CA 1
ATOM 802 C C . ILE A 1 98 ? 26.5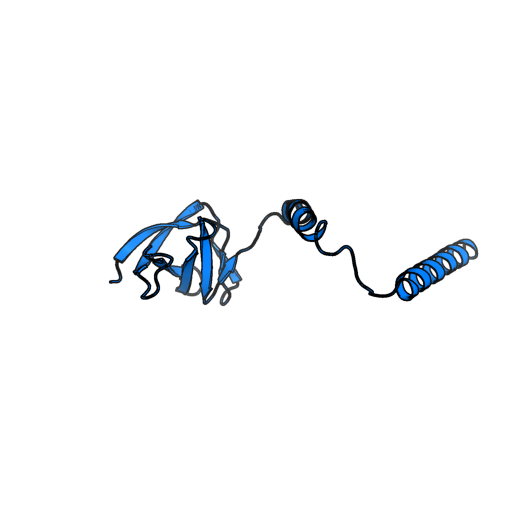82 10.092 18.564 1.00 45.69 98 ILE A C 1
ATOM 804 O O . ILE A 1 98 ? 25.614 9.971 19.304 1.00 45.69 98 ILE A O 1
ATOM 808 N N . ALA A 1 99 ? 27.722 9.408 18.704 1.00 39.00 99 ALA A N 1
ATOM 809 C CA . ALA A 1 99 ? 28.095 8.450 19.754 1.00 39.00 99 ALA A CA 1
ATOM 810 C C . ALA A 1 99 ? 27.687 6.972 19.537 1.00 39.00 99 ALA A C 1
ATOM 812 O O . ALA A 1 99 ? 26.735 6.463 20.114 1.00 39.00 99 ALA A O 1
ATOM 813 N N . THR A 1 100 ? 28.517 6.196 18.826 1.00 36.16 100 THR A N 1
ATOM 814 C CA . THR A 1 100 ? 29.595 5.395 19.460 1.00 36.16 100 THR A CA 1
ATOM 815 C C . THR A 1 100 ? 30.271 4.414 18.472 1.00 36.16 100 THR A C 1
ATOM 817 O O . THR A 1 100 ? 29.659 3.488 17.962 1.00 36.16 100 THR A O 1
ATOM 820 N N . ARG A 1 101 ? 31.586 4.611 18.270 1.00 46.31 101 ARG A N 1
ATOM 821 C CA . ARG A 1 101 ? 32.628 3.592 17.992 1.00 46.31 101 ARG A CA 1
ATOM 822 C C . ARG A 1 101 ? 32.455 2.646 16.781 1.00 46.31 101 ARG A C 1
ATOM 824 O O . ARG A 1 101 ? 32.340 1.439 16.952 1.00 46.31 101 ARG A O 1
ATOM 831 N N . ILE A 1 102 ? 32.626 3.170 15.564 1.00 45.31 102 ILE A N 1
ATOM 832 C CA . ILE A 1 102 ? 33.275 2.420 14.467 1.00 45.31 102 ILE A CA 1
ATOM 833 C C . ILE A 1 102 ? 34.513 3.230 14.050 1.00 45.31 102 ILE A C 1
ATOM 835 O O . ILE A 1 102 ? 34.454 4.447 13.889 1.00 45.31 102 ILE A O 1
ATOM 839 N N . ASP A 1 103 ? 35.665 2.563 14.043 1.00 45.66 103 ASP A N 1
ATOM 840 C CA . ASP A 1 103 ? 36.965 3.104 14.440 1.00 45.66 103 ASP A CA 1
ATOM 841 C C . ASP A 1 103 ? 37.594 4.176 13.533 1.00 45.66 103 ASP A C 1
ATOM 843 O O . ASP A 1 103 ? 37.904 3.948 12.363 1.00 45.66 103 ASP A O 1
ATOM 847 N N . ILE A 1 104 ? 38.002 5.290 14.156 1.00 52.75 104 ILE A N 1
ATOM 848 C CA . ILE A 1 104 ? 38.898 6.341 13.622 1.00 52.75 104 ILE A CA 1
ATOM 849 C C . ILE A 1 104 ? 40.164 5.757 12.948 1.00 52.75 104 ILE A C 1
ATOM 851 O O . ILE A 1 104 ? 40.769 6.394 12.084 1.00 52.75 104 ILE A O 1
ATOM 855 N N . LYS A 1 105 ? 40.571 4.531 13.308 1.00 51.31 105 LYS A N 1
ATOM 856 C CA . LYS A 1 105 ? 41.710 3.812 12.716 1.00 51.31 105 LYS A CA 1
ATOM 857 C C . LYS A 1 105 ? 41.501 3.459 11.238 1.00 51.31 105 LYS A C 1
ATOM 859 O O . LYS A 1 105 ? 42.453 3.567 10.471 1.00 51.31 105 LYS A O 1
ATOM 864 N N . ILE A 1 106 ? 40.285 3.089 10.828 1.00 57.03 106 ILE A N 1
ATOM 865 C CA . ILE A 1 106 ? 39.980 2.694 9.440 1.00 57.03 106 ILE A CA 1
ATOM 866 C C . ILE A 1 106 ? 40.019 3.926 8.529 1.00 57.03 106 ILE A C 1
ATOM 868 O O . ILE A 1 106 ? 40.674 3.913 7.488 1.00 57.03 106 ILE A O 1
ATOM 872 N N . VAL A 1 107 ? 39.418 5.032 8.980 1.00 56.28 107 VAL A N 1
ATOM 873 C CA . VAL A 1 107 ? 39.407 6.314 8.252 1.00 56.28 107 VAL A CA 1
ATOM 874 C C . VAL A 1 107 ? 40.824 6.887 8.111 1.00 56.28 107 VAL A C 1
ATOM 876 O O . VAL A 1 107 ? 41.213 7.322 7.029 1.00 56.28 107 VAL A O 1
ATOM 879 N N . LYS A 1 108 ? 41.647 6.824 9.171 1.00 59.78 108 LYS A N 1
ATOM 880 C CA . LYS A 1 108 ? 43.057 7.256 9.111 1.00 59.78 108 LYS A CA 1
ATOM 881 C C . LYS A 1 108 ? 43.905 6.398 8.167 1.00 59.78 108 LYS A C 1
ATOM 883 O O . LYS A 1 108 ? 44.806 6.935 7.526 1.00 59.78 108 LYS A O 1
ATOM 888 N N . LYS A 1 109 ? 43.628 5.092 8.071 1.00 61.19 109 LYS A N 1
ATOM 889 C CA . LYS A 1 109 ? 44.326 4.175 7.157 1.00 61.19 109 LYS A CA 1
ATOM 890 C C . LYS A 1 109 ? 44.011 4.505 5.691 1.00 61.19 109 LYS A C 1
ATOM 892 O O . LYS A 1 109 ? 44.939 4.732 4.920 1.00 61.19 109 LYS A O 1
ATOM 897 N N . ALA A 1 110 ? 42.729 4.687 5.364 1.00 59.88 110 ALA A N 1
ATOM 898 C CA . ALA A 1 110 ? 42.278 5.059 4.020 1.00 59.88 110 ALA A CA 1
ATOM 899 C C . ALA A 1 110 ? 42.802 6.439 3.559 1.00 59.88 110 ALA A C 1
ATOM 901 O O . ALA A 1 110 ? 43.120 6.633 2.387 1.00 59.88 110 ALA A O 1
ATOM 902 N N . PHE A 1 111 ? 42.955 7.405 4.475 1.00 63.38 111 PHE A N 1
ATOM 903 C CA . PHE A 1 111 ? 43.505 8.727 4.140 1.00 63.38 111 PHE A CA 1
ATOM 904 C C . PHE A 1 111 ? 45.015 8.691 3.850 1.00 63.38 111 PHE A C 1
ATOM 906 O O . PHE A 1 111 ? 45.517 9.460 3.030 1.00 63.38 111 PHE A O 1
ATOM 913 N N . LYS A 1 112 ? 45.752 7.789 4.510 1.00 61.66 112 LYS A N 1
ATOM 914 C CA . LYS A 1 112 ? 47.200 7.633 4.324 1.00 61.66 112 LYS A CA 1
ATOM 915 C C . LYS A 1 112 ? 47.519 6.950 2.991 1.00 61.66 112 LYS A C 1
ATOM 917 O O . LYS A 1 112 ? 48.395 7.427 2.278 1.00 61.66 112 LYS A O 1
ATOM 922 N N . GLU A 1 113 ? 46.752 5.918 2.636 1.00 62.88 113 GLU A N 1
ATOM 923 C CA . GLU A 1 113 ? 46.873 5.178 1.369 1.00 62.88 113 GLU A CA 1
ATOM 924 C C . GLU A 1 113 ? 46.577 6.073 0.149 1.00 62.88 113 GLU A C 1
ATOM 926 O O . GLU A 1 113 ? 47.328 6.061 -0.829 1.00 62.88 113 GLU A O 1
ATOM 931 N N . ASN A 1 114 ? 45.577 6.957 0.243 1.00 67.19 114 ASN A N 1
ATOM 932 C CA . ASN A 1 114 ? 45.273 7.929 -0.814 1.00 67.19 114 ASN A CA 1
ATOM 933 C C . ASN A 1 114 ? 46.369 8.995 -1.006 1.00 67.19 114 ASN A C 1
ATOM 935 O O . ASN A 1 114 ? 46.606 9.434 -2.132 1.00 67.19 114 ASN A O 1
ATOM 939 N N . LYS A 1 115 ? 47.077 9.394 0.060 1.00 59.56 115 LYS A N 1
ATOM 940 C CA . LYS A 1 115 ? 48.180 10.367 -0.028 1.00 59.56 115 LYS A CA 1
ATOM 941 C C . LYS A 1 115 ? 49.410 9.776 -0.733 1.00 59.56 115 LYS A C 1
ATOM 943 O O . LYS A 1 115 ? 50.042 10.469 -1.524 1.00 59.56 115 LYS A O 1
ATOM 948 N N . THR A 1 116 ? 49.697 8.490 -0.511 1.00 59.81 116 THR A N 1
ATOM 949 C CA . THR A 1 116 ? 50.759 7.752 -1.219 1.00 59.81 116 THR A CA 1
ATOM 950 C C . THR A 1 116 ? 50.451 7.541 -2.701 1.00 59.81 116 THR A C 1
ATOM 952 O O . THR A 1 116 ? 51.341 7.714 -3.527 1.00 59.81 116 THR A O 1
ATOM 955 N N . ILE A 1 117 ? 49.195 7.262 -3.069 1.00 59.00 117 ILE A N 1
ATOM 956 C CA . ILE A 1 117 ? 48.789 7.110 -4.480 1.00 59.00 117 ILE A CA 1
ATOM 957 C C . ILE A 1 117 ? 48.950 8.434 -5.245 1.00 59.00 117 ILE A C 1
ATOM 959 O O . ILE A 1 117 ? 49.429 8.445 -6.377 1.00 59.00 117 ILE A O 1
ATOM 963 N N . GLN A 1 118 ? 48.628 9.572 -4.618 1.00 59.59 118 GLN A N 1
ATOM 964 C CA . GLN A 1 118 ? 48.838 10.889 -5.231 1.00 59.59 118 GLN A CA 1
ATOM 965 C C . GLN A 1 118 ? 50.317 11.275 -5.389 1.00 59.59 118 GLN A C 1
ATOM 967 O O . GLN A 1 118 ? 50.623 12.094 -6.252 1.00 59.59 118 GLN A O 1
ATOM 972 N N . GLN A 1 119 ? 51.222 10.719 -4.576 1.00 60.50 119 GLN A N 1
ATOM 973 C CA . GLN A 1 119 ? 52.668 10.900 -4.740 1.00 60.50 119 GLN A CA 1
ATOM 974 C C . GLN A 1 119 ? 53.231 10.032 -5.871 1.00 60.50 119 GLN A C 1
ATOM 976 O O . GLN A 1 119 ? 53.943 10.557 -6.717 1.00 60.50 119 GLN A O 1
ATOM 981 N N . ILE A 1 120 ? 52.828 8.761 -5.956 1.00 58.03 120 ILE A N 1
ATOM 982 C CA . ILE A 1 120 ? 53.245 7.845 -7.034 1.00 58.03 120 ILE A CA 1
ATOM 983 C C . ILE A 1 120 ? 52.810 8.376 -8.410 1.00 58.03 120 ILE A C 1
ATOM 985 O O . ILE A 1 120 ? 53.588 8.373 -9.358 1.00 58.03 120 ILE A O 1
ATOM 989 N N . ASN A 1 121 ? 51.598 8.928 -8.514 1.00 55.34 121 ASN A N 1
ATOM 990 C CA . ASN A 1 121 ? 51.095 9.498 -9.768 1.00 55.34 121 ASN A CA 1
ATOM 991 C C . ASN A 1 121 ? 51.784 10.814 -10.185 1.00 55.34 121 ASN A C 1
ATOM 993 O O . ASN A 1 121 ? 51.585 11.257 -11.311 1.00 55.34 121 ASN A O 1
ATOM 997 N N . ARG A 1 122 ? 52.565 11.453 -9.301 1.00 54.56 122 ARG A N 1
ATOM 998 C CA . ARG A 1 122 ? 53.386 12.634 -9.635 1.00 54.56 122 ARG A CA 1
ATOM 999 C C . ARG A 1 122 ? 54.811 12.283 -10.056 1.00 54.56 122 ARG A C 1
ATOM 1001 O O . ARG A 1 122 ? 55.465 13.135 -10.633 1.00 54.56 122 ARG A O 1
ATOM 1008 N N . GLU A 1 123 ? 55.289 11.078 -9.752 1.00 55.12 123 GLU A N 1
ATOM 1009 C CA . GLU A 1 123 ? 56.631 10.609 -10.137 1.00 55.12 123 GLU A CA 1
ATOM 1010 C C . GLU A 1 123 ? 56.646 9.919 -11.516 1.00 55.12 123 GLU A C 1
ATOM 1012 O O . GLU A 1 123 ? 57.715 9.694 -12.074 1.00 55.12 123 GLU A O 1
ATOM 1017 N N . PHE A 1 124 ? 55.472 9.608 -12.079 1.00 50.28 124 PHE A N 1
ATOM 1018 C CA . PHE A 1 124 ? 55.296 8.950 -13.384 1.00 50.28 124 PHE A CA 1
ATOM 1019 C C . PHE A 1 124 ? 54.701 9.864 -14.484 1.00 50.28 124 PHE A C 1
ATOM 1021 O O . PHE A 1 124 ? 54.174 9.367 -15.480 1.00 50.28 124 PHE A O 1
ATOM 1028 N N . LEU A 1 125 ? 54.796 11.188 -14.317 1.00 48.62 125 LEU A N 1
ATOM 1029 C CA . LEU A 1 125 ? 54.524 12.229 -15.324 1.00 48.62 125 LEU A CA 1
ATOM 1030 C C . LEU A 1 125 ? 55.769 13.105 -15.479 1.00 48.62 125 LEU A C 1
ATOM 1032 O O . LEU A 1 125 ? 56.045 13.514 -16.627 1.00 48.62 125 LEU A O 1
#

InterPro domains:
  IPR007590 Saf4/Yju2 protein [PF04502] (5-79)
  IPR007590 Saf4/Yju2 protein [PTHR12111] (4-77)

Radius of gyration: 23.48 Å; chains: 1; bounding box: 74×26×36 Å

Secondary structure (DSSP, 8-state):
-EEEEEEE-SS-EEETTT--EEPTT-EEEEEEEEEEEEETTEEEEEEEEE-TTT--EEEEEEETTTTEEEEEESEEE--S-HHHHHHHTTTTTTTT--S--S-HHHHHHHHHHHHHHHHHHHH--

Foldseek 3Di:
DKDKDWDFAQAWKAFPPPRDIDHGRDIDIWIKDWDPDADVNHTKIKTWDADPPPRDTWIWIQDPVVRDIDGPDGIDGDDPDPPVCVVPVCPVCVPPPPDDDDDPVVVVVVVVVVVVVVVVVVVVD

Organism: NCBI:txid1081669